Protein AF-A0A143PQD1-F1 (afdb_monomer_lite)

Radius of gyration: 30.01 Å; chains: 1; bounding box: 68×58×99 Å

Secondary structure (DSSP, 8-state):
----PPPP-------PPP-----------PPPTTS-HHHHHHHHHHHHHHHHTT---TTTHHHHHHHHHHHHHHHHHHHHHHHH----STHHHHHHHHHHHHHHHHHHHHHHTT-S--SS-----PPPPTTSSS---S---------PPPP-----------

Structure (mmCIF, N/CA/C/O backbone):
data_AF-A0A143PQD1-F1
#
_entry.id   AF-A0A143PQD1-F1
#
loop_
_atom_site.group_PDB
_atom_site.id
_atom_site.type_symbol
_atom_site.label_atom_id
_atom_site.label_alt_id
_atom_site.label_comp_id
_atom_site.label_asym_id
_atom_site.label_entity_id
_atom_site.label_seq_id
_atom_site.pdbx_PDB_ins_code
_atom_site.Cartn_x
_atom_site.Cartn_y
_atom_site.Cartn_z
_atom_site.occupancy
_atom_site.B_iso_or_equiv
_atom_site.auth_seq_id
_atom_site.auth_comp_id
_atom_site.auth_asym_id
_atom_site.auth_atom_id
_atom_site.pdbx_PDB_model_num
ATOM 1 N N . MET A 1 1 ? 17.161 -0.952 78.122 1.00 43.41 1 MET A N 1
ATOM 2 C CA . MET A 1 1 ? 15.745 -1.168 77.754 1.00 43.41 1 MET A CA 1
ATOM 3 C C . MET A 1 1 ? 15.492 -0.518 76.391 1.00 43.41 1 MET A C 1
ATOM 5 O O . MET A 1 1 ? 15.187 0.668 76.368 1.00 43.41 1 MET A O 1
ATOM 9 N N . PRO A 1 2 ? 15.722 -1.206 75.256 1.00 51.22 2 PRO A N 1
ATOM 10 C CA . PRO A 1 2 ? 15.466 -0.626 73.937 1.00 51.22 2 PRO A CA 1
ATOM 11 C C . PRO A 1 2 ? 13.965 -0.664 73.606 1.00 51.22 2 PRO A C 1
ATOM 13 O O . PRO A 1 2 ? 13.308 -1.692 73.763 1.00 51.22 2 PRO A O 1
ATOM 16 N N . GLN A 1 3 ? 13.432 0.483 73.183 1.00 56.94 3 GLN A N 1
ATOM 17 C CA . GLN A 1 3 ? 12.033 0.676 72.808 1.00 56.94 3 GLN A CA 1
ATOM 18 C C . GLN A 1 3 ? 11.753 0.068 71.428 1.00 56.94 3 GLN A C 1
ATOM 20 O O . GLN A 1 3 ? 12.402 0.399 70.438 1.00 56.94 3 GLN A O 1
ATOM 25 N N . ASN A 1 4 ? 10.773 -0.830 71.381 1.00 59.22 4 ASN A N 1
ATOM 26 C CA . ASN A 1 4 ? 10.348 -1.554 70.190 1.00 59.22 4 ASN A CA 1
ATOM 27 C C . ASN A 1 4 ? 9.235 -0.745 69.499 1.00 59.22 4 ASN A C 1
ATOM 29 O O . ASN A 1 4 ? 8.105 -0.711 69.984 1.00 59.22 4 ASN A O 1
ATOM 33 N N . SER A 1 5 ? 9.557 -0.039 68.413 1.00 62.38 5 SER A N 1
ATOM 34 C CA . SER A 1 5 ? 8.558 0.713 67.637 1.00 62.38 5 SER A CA 1
ATOM 35 C C . SER A 1 5 ? 7.803 -0.218 66.675 1.00 62.38 5 SER A C 1
ATOM 37 O O . SER A 1 5 ? 8.445 -0.993 65.960 1.00 62.38 5 SER A O 1
ATOM 39 N N . PRO A 1 6 ? 6.459 -0.164 66.613 1.00 64.31 6 PRO A N 1
ATOM 40 C CA . PRO A 1 6 ? 5.675 -1.024 65.734 1.00 64.31 6 PRO A CA 1
ATOM 41 C C . PRO A 1 6 ? 5.813 -0.605 64.262 1.00 64.31 6 PRO A C 1
ATOM 43 O O . PRO A 1 6 ? 5.695 0.569 63.914 1.00 64.31 6 PRO A O 1
ATOM 46 N N . ARG A 1 7 ? 6.051 -1.588 63.382 1.00 58.53 7 ARG A N 1
ATOM 47 C CA . ARG A 1 7 ? 6.101 -1.393 61.924 1.00 58.53 7 ARG A CA 1
ATOM 48 C C . ARG A 1 7 ? 4.729 -0.964 61.377 1.00 58.53 7 ARG A C 1
ATOM 50 O O . ARG A 1 7 ? 3.725 -1.578 61.745 1.00 58.53 7 ARG A O 1
ATOM 57 N N . PRO A 1 8 ? 4.673 -0.001 60.438 1.00 57.88 8 PRO A N 1
ATOM 58 C CA . PRO A 1 8 ? 3.433 0.391 59.784 1.00 57.88 8 PRO A CA 1
ATOM 59 C C . PRO A 1 8 ? 2.898 -0.748 58.907 1.00 57.88 8 PRO A C 1
ATOM 61 O O . PRO A 1 8 ? 3.593 -1.299 58.051 1.00 57.88 8 PRO A O 1
ATOM 64 N N . THR A 1 9 ? 1.643 -1.113 59.150 1.00 56.84 9 THR A N 1
ATOM 65 C CA . THR A 1 9 ? 0.894 -2.131 58.414 1.00 56.84 9 THR A CA 1
ATOM 66 C C . THR A 1 9 ? 0.675 -1.656 56.978 1.00 56.84 9 THR A C 1
ATOM 68 O O . THR A 1 9 ? 0.008 -0.651 56.740 1.00 56.84 9 THR A O 1
ATOM 71 N N . GLY A 1 10 ? 1.258 -2.373 56.015 1.00 50.81 10 GLY A N 1
ATOM 72 C CA . GLY A 1 10 ? 1.145 -2.076 54.590 1.00 50.81 10 GLY A CA 1
ATOM 73 C C . GLY A 1 10 ? -0.313 -1.984 54.138 1.00 50.81 10 GLY A C 1
ATOM 74 O O . GLY A 1 10 ? -1.058 -2.964 54.179 1.00 50.81 10 GLY A O 1
ATOM 75 N N . GLY A 1 11 ? -0.705 -0.788 53.695 1.00 55.06 11 GLY A N 1
ATOM 76 C CA . GLY A 1 11 ? -2.014 -0.502 53.126 1.00 55.06 11 GLY A CA 1
ATOM 77 C C . GLY A 1 11 ? -2.293 -1.396 51.921 1.00 55.06 11 GLY A C 1
ATOM 78 O O . GLY A 1 11 ? -1.620 -1.331 50.892 1.00 55.06 11 GLY A O 1
ATOM 79 N N . ARG A 1 12 ? -3.313 -2.241 52.061 1.00 56.31 12 ARG A N 1
ATOM 80 C CA . ARG A 1 12 ? -3.834 -3.151 51.040 1.00 56.31 12 ARG A CA 1
ATOM 81 C C . ARG A 1 12 ? -4.422 -2.319 49.894 1.00 56.31 12 ARG A C 1
ATOM 83 O O . ARG A 1 12 ? -5.603 -1.980 49.910 1.00 56.31 12 ARG A O 1
ATOM 90 N N . ARG A 1 13 ? -3.590 -1.942 48.916 1.00 64.38 13 ARG A N 1
ATOM 91 C CA . ARG A 1 13 ? -4.033 -1.229 47.709 1.00 64.38 13 ARG A CA 1
ATOM 92 C C . ARG A 1 13 ? -5.098 -2.077 47.016 1.00 64.38 13 ARG A C 1
ATOM 94 O O . ARG A 1 13 ? -4.832 -3.204 46.593 1.00 64.38 13 ARG A O 1
ATOM 101 N N . LYS A 1 14 ? -6.322 -1.545 46.962 1.00 60.34 14 LYS A N 1
ATOM 102 C CA . LYS A 1 14 ? -7.447 -2.124 46.226 1.00 60.34 14 LYS A CA 1
ATOM 103 C C . LYS A 1 14 ? -6.983 -2.312 44.781 1.00 60.34 14 LYS A C 1
ATOM 105 O O . LYS A 1 14 ? -6.750 -1.331 44.083 1.00 60.34 14 LYS A O 1
ATOM 110 N N . ARG A 1 15 ? -6.789 -3.564 44.355 1.00 57.91 15 ARG A N 1
ATOM 111 C CA . 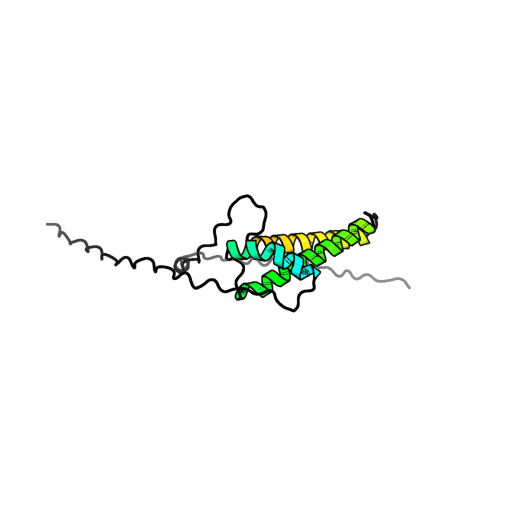ARG A 1 15 ? -6.563 -3.894 42.945 1.00 57.91 15 ARG A CA 1
ATOM 112 C C . ARG A 1 15 ? -7.823 -3.472 42.197 1.00 57.91 15 ARG A C 1
ATOM 114 O O . ARG A 1 15 ? -8.847 -4.143 42.307 1.00 57.91 15 ARG A O 1
ATOM 121 N N . LEU A 1 16 ? -7.758 -2.335 41.510 1.00 59.62 16 LEU A N 1
ATOM 122 C CA . LEU A 1 16 ? -8.753 -1.967 40.513 1.00 59.62 16 LEU A CA 1
ATOM 123 C C . LEU A 1 16 ? -8.792 -3.122 39.509 1.00 59.62 16 LEU A C 1
ATOM 125 O O . LEU A 1 16 ? -7.750 -3.538 38.995 1.00 59.62 16 LEU A O 1
ATOM 129 N N . ARG A 1 17 ? -9.973 -3.728 39.353 1.00 57.09 17 ARG A N 1
ATOM 130 C CA . ARG A 1 17 ? -10.169 -4.819 38.398 1.00 57.09 17 ARG A CA 1
ATOM 131 C C . ARG A 1 17 ? -9.819 -4.287 37.004 1.00 57.09 17 ARG A C 1
ATOM 133 O O . ARG A 1 17 ? -10.154 -3.135 36.732 1.00 57.09 17 ARG A O 1
ATOM 140 N N . PRO A 1 18 ? -9.145 -5.079 36.153 1.00 57.16 18 PRO A N 1
ATOM 141 C CA . PRO A 1 18 ? -8.954 -4.724 34.755 1.00 57.16 18 PRO A CA 1
ATOM 142 C C . PRO A 1 18 ? -10.317 -4.388 34.160 1.00 57.16 18 PRO A C 1
ATOM 144 O O . PRO A 1 18 ? -11.215 -5.228 34.196 1.00 57.16 18 PRO A O 1
ATOM 147 N N . THR A 1 19 ? -10.486 -3.147 33.715 1.00 56.59 19 THR A N 1
ATOM 148 C CA . THR A 1 19 ? -11.680 -2.712 33.003 1.00 56.59 19 THR A CA 1
ATOM 149 C C . THR A 1 19 ? -11.824 -3.619 31.792 1.00 56.59 19 THR A C 1
ATOM 151 O O . THR A 1 19 ? -10.928 -3.689 30.950 1.00 56.59 19 THR A O 1
ATOM 154 N N . GLU A 1 20 ? -12.908 -4.382 31.787 1.00 51.47 20 GLU A N 1
ATOM 155 C CA . GLU A 1 20 ? -13.370 -5.185 30.668 1.00 51.47 20 GLU A CA 1
ATOM 156 C C . GLU A 1 20 ? -13.482 -4.236 29.474 1.00 51.47 20 GLU A C 1
ATOM 158 O O . GLU A 1 20 ? -14.227 -3.258 29.514 1.00 51.47 20 GLU A O 1
ATOM 163 N N . ILE A 1 21 ? -12.600 -4.420 28.491 1.00 60.06 21 ILE A N 1
ATOM 164 C CA . ILE A 1 21 ? -12.579 -3.602 27.284 1.00 60.06 21 ILE A CA 1
ATOM 165 C C . ILE A 1 21 ? -13.824 -4.012 26.514 1.00 60.06 21 ILE A C 1
ATOM 167 O O . ILE A 1 21 ? -13.847 -5.088 25.916 1.00 60.06 21 ILE A O 1
ATOM 171 N N . ASP A 1 22 ? -14.853 -3.174 26.596 1.00 51.28 22 ASP A N 1
ATOM 172 C CA . ASP A 1 22 ? -16.054 -3.288 25.784 1.00 51.28 22 ASP A CA 1
ATOM 173 C C . ASP A 1 22 ? -15.603 -3.311 24.319 1.00 51.28 22 ASP A C 1
ATOM 175 O O . ASP A 1 22 ? -15.000 -2.362 23.806 1.00 51.28 22 ASP A O 1
ATOM 179 N N . LEU A 1 23 ? -15.773 -4.466 23.677 1.00 55.72 23 LEU A N 1
ATOM 180 C CA . LEU A 1 23 ? -15.486 -4.663 22.263 1.00 55.72 23 LEU A CA 1
ATOM 181 C C . LEU A 1 23 ? -16.579 -3.925 21.491 1.00 55.72 23 LEU A C 1
ATOM 183 O O . LEU A 1 23 ? -17.590 -4.514 21.117 1.00 55.72 23 LEU A O 1
ATOM 187 N N . GLU A 1 24 ? -16.373 -2.618 21.314 1.00 56.88 24 GLU A N 1
ATOM 188 C CA . GLU A 1 24 ? -17.219 -1.743 20.504 1.00 56.88 24 GLU A CA 1
ATOM 189 C C . GLU A 1 24 ? -17.571 -2.418 19.164 1.00 56.88 24 GLU A C 1
ATOM 191 O O . GLU A 1 24 ? -16.719 -3.085 18.554 1.00 56.88 24 GLU A O 1
ATOM 196 N N . PRO A 1 25 ? -18.827 -2.270 18.704 1.00 55.19 25 PRO A N 1
ATOM 197 C CA . PRO A 1 25 ? -19.342 -2.961 17.535 1.00 55.19 25 PRO A CA 1
ATOM 198 C C . PRO A 1 25 ? -18.451 -2.685 16.330 1.00 55.19 25 PRO A C 1
ATOM 200 O O . PRO A 1 25 ? -18.077 -1.548 16.054 1.00 55.19 25 PRO A O 1
ATOM 203 N N . SER A 1 26 ? -18.121 -3.752 15.607 1.00 58.56 26 SER A N 1
ATOM 204 C CA . SER A 1 26 ? -17.316 -3.756 14.389 1.00 58.56 26 SER A CA 1
ATOM 205 C C . SER A 1 26 ? -17.763 -2.660 13.415 1.00 58.56 26 SER A C 1
ATOM 207 O O . SER A 1 26 ? -18.694 -2.860 12.630 1.00 58.56 26 SER A O 1
ATOM 209 N N . VAL A 1 27 ? -17.112 -1.496 13.476 1.00 66.88 27 VAL A N 1
ATOM 210 C CA . VAL A 1 27 ? -17.411 -0.370 12.594 1.00 66.88 27 VAL A CA 1
ATOM 211 C C . VAL A 1 27 ? -17.066 -0.793 11.173 1.00 66.88 27 VAL A C 1
ATOM 213 O O . VAL A 1 27 ? -15.910 -1.082 10.859 1.00 66.88 27 VAL A O 1
ATOM 216 N N . GLN A 1 28 ? -18.082 -0.865 10.313 1.00 75.19 28 GLN A N 1
ATOM 217 C CA . GLN A 1 28 ? -17.902 -1.205 8.908 1.00 75.19 28 GLN A CA 1
ATOM 218 C C . GLN A 1 28 ? -17.153 -0.066 8.212 1.00 75.19 28 GLN A C 1
ATOM 220 O O . GLN A 1 28 ? -17.691 1.018 7.992 1.00 75.19 28 GLN A O 1
ATOM 225 N N . VAL A 1 29 ? -15.889 -0.307 7.870 1.00 85.50 29 VAL A N 1
ATOM 226 C CA . VAL A 1 29 ? -15.090 0.623 7.071 1.00 85.50 29 VAL A CA 1
ATOM 227 C C . VAL A 1 29 ? -15.438 0.414 5.599 1.00 85.50 29 VAL A C 1
ATOM 229 O O . VAL A 1 29 ? -15.162 -0.643 5.036 1.00 85.50 29 VAL A O 1
ATOM 232 N N . THR A 1 30 ? -16.049 1.423 4.979 1.00 89.12 30 THR A N 1
ATOM 233 C CA . THR A 1 30 ? -16.404 1.401 3.550 1.00 89.12 30 THR A CA 1
ATOM 234 C C . THR A 1 30 ? -15.262 1.968 2.706 1.00 89.12 30 THR A C 1
ATOM 236 O O . THR A 1 30 ? -14.549 2.870 3.150 1.00 89.12 30 THR A O 1
ATOM 239 N N . ALA A 1 31 ? -15.080 1.441 1.492 1.00 86.19 31 ALA A N 1
ATOM 240 C CA . ALA A 1 31 ? -14.084 1.951 0.557 1.00 86.19 31 ALA A CA 1
ATOM 241 C C . ALA A 1 31 ? -14.395 3.412 0.154 1.00 86.19 31 ALA A C 1
ATOM 243 O O . ALA A 1 31 ? -15.555 3.752 -0.096 1.00 86.19 31 ALA A O 1
ATOM 244 N N . PRO A 1 32 ? -13.381 4.286 0.078 1.00 90.75 32 PRO A N 1
ATOM 245 C CA . PRO A 1 32 ? -13.559 5.671 -0.335 1.00 90.75 32 PRO A CA 1
ATOM 246 C C . PRO A 1 32 ? -13.821 5.774 -1.843 1.00 90.75 32 PRO A C 1
ATOM 248 O O . PRO A 1 32 ? -13.205 5.081 -2.650 1.00 90.75 32 PRO A O 1
ATOM 251 N N . THR A 1 33 ? -14.704 6.695 -2.232 1.00 91.75 33 THR A N 1
ATOM 252 C CA . THR A 1 33 ? -15.120 6.919 -3.631 1.00 91.75 33 THR A CA 1
ATOM 253 C C . THR A 1 33 ? -14.054 7.580 -4.504 1.00 91.75 33 THR A C 1
ATOM 255 O O . THR A 1 33 ? -14.211 7.642 -5.719 1.00 91.75 33 THR A O 1
ATOM 258 N N . SER A 1 34 ? -12.976 8.087 -3.905 1.00 90.94 34 SER A N 1
ATOM 259 C CA . SER A 1 34 ? -11.885 8.771 -4.604 1.00 90.94 34 SER A CA 1
ATOM 260 C C . SER A 1 34 ? -10.872 7.830 -5.261 1.00 90.94 34 SER A C 1
ATOM 262 O O . SER A 1 34 ? -9.972 8.311 -5.946 1.00 90.94 34 SER A O 1
ATOM 264 N N . LEU A 1 35 ? -10.980 6.518 -5.036 1.00 93.38 35 LEU A N 1
ATOM 265 C CA . LEU A 1 35 ? -10.084 5.529 -5.628 1.00 93.38 35 LEU A CA 1
ATOM 266 C C . LEU A 1 35 ? -10.505 5.195 -7.060 1.00 93.38 35 LEU A C 1
ATOM 268 O O . LEU A 1 35 ? -11.684 5.004 -7.361 1.00 93.38 35 LEU A O 1
ATOM 272 N N . SER A 1 36 ? -9.517 5.074 -7.940 1.00 96.00 36 SER A N 1
ATOM 273 C CA . SER A 1 36 ? -9.700 4.501 -9.272 1.00 96.00 36 SER A CA 1
ATOM 274 C C . SER A 1 36 ? -10.106 3.025 -9.190 1.00 96.00 36 SER A C 1
ATOM 276 O O . SER A 1 36 ? -9.915 2.357 -8.173 1.00 96.00 36 SER A O 1
ATOM 278 N N . SER A 1 37 ? -10.628 2.469 -10.286 1.00 95.88 37 SER A N 1
ATOM 279 C CA . SER A 1 37 ? -11.030 1.056 -10.344 1.00 95.88 37 SER A CA 1
ATOM 280 C C . SER A 1 37 ? -9.883 0.085 -10.031 1.00 95.88 37 SER A C 1
ATOM 282 O O . SER A 1 37 ? -10.093 -0.921 -9.356 1.00 95.88 37 SER A O 1
ATOM 284 N N . ALA A 1 38 ? -8.662 0.394 -10.479 1.00 94.50 38 ALA A N 1
ATOM 285 C CA . ALA A 1 38 ? -7.477 -0.410 -10.190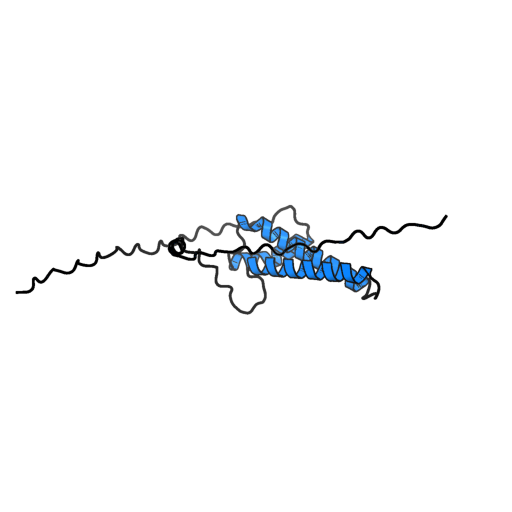 1.00 94.50 38 ALA A CA 1
ATOM 286 C C . ALA A 1 38 ? -7.097 -0.356 -8.701 1.00 94.50 38 ALA A C 1
ATOM 288 O O . ALA A 1 38 ? -6.790 -1.382 -8.094 1.00 94.50 38 ALA A O 1
ATOM 289 N N . GLU A 1 39 ? -7.171 0.827 -8.091 1.00 96.19 39 GLU A N 1
ATOM 290 C CA . GLU A 1 39 ? -6.909 1.002 -6.663 1.00 96.19 39 GLU A CA 1
ATOM 291 C C . GLU A 1 39 ? -7.980 0.328 -5.800 1.00 96.19 39 GLU A C 1
ATOM 293 O O . GLU A 1 39 ? -7.641 -0.299 -4.799 1.00 96.19 39 GLU A O 1
ATOM 298 N N . LEU A 1 40 ? -9.251 0.384 -6.208 1.00 96.62 40 LEU A N 1
ATOM 299 C CA . LEU A 1 40 ? -10.341 -0.336 -5.546 1.00 96.62 40 LEU A CA 1
ATOM 300 C C . LEU A 1 40 ? -10.099 -1.848 -5.547 1.00 96.62 40 LEU A C 1
ATOM 302 O O . LEU A 1 40 ? -10.261 -2.486 -4.514 1.00 96.62 40 LEU A O 1
ATOM 306 N N . ALA A 1 41 ? -9.599 -2.422 -6.644 1.00 95.94 41 ALA A N 1
ATOM 307 C CA . ALA A 1 41 ? -9.257 -3.845 -6.673 1.00 95.94 41 ALA A CA 1
ATOM 308 C C . ALA A 1 41 ? -8.137 -4.205 -5.673 1.00 95.94 41 ALA A C 1
ATOM 310 O O . ALA A 1 41 ? -8.165 -5.265 -5.040 1.00 95.94 41 ALA A O 1
ATOM 311 N N . VAL A 1 42 ? -7.142 -3.325 -5.498 1.00 95.94 42 VAL A N 1
ATOM 312 C CA . VAL A 1 42 ? -6.092 -3.506 -4.480 1.00 95.94 42 VAL A CA 1
ATOM 313 C C . VAL A 1 42 ? -6.663 -3.341 -3.070 1.00 95.94 42 VAL A C 1
ATOM 315 O O . VAL A 1 42 ? -6.313 -4.126 -2.183 1.00 95.94 42 VAL A O 1
ATOM 318 N N . TRP A 1 43 ? -7.549 -2.364 -2.871 1.00 96.38 43 TRP A N 1
ATOM 319 C CA . TRP A 1 43 ? -8.271 -2.153 -1.620 1.00 96.38 43 TRP A CA 1
ATOM 320 C C . TRP A 1 43 ? -9.063 -3.401 -1.229 1.00 96.38 43 TRP A C 1
ATOM 322 O O . TRP A 1 43 ? -8.830 -3.943 -0.152 1.00 96.38 43 TRP A O 1
ATOM 332 N N . ASP A 1 44 ? -9.914 -3.918 -2.114 1.00 96.12 44 ASP A N 1
ATOM 333 C CA . ASP A 1 44 ? -10.765 -5.090 -1.871 1.00 96.12 44 ASP A CA 1
ATOM 334 C C . ASP A 1 44 ? -9.951 -6.341 -1.533 1.00 96.12 44 ASP A C 1
ATOM 336 O O . ASP A 1 44 ? -10.359 -7.173 -0.720 1.00 96.12 44 ASP A O 1
ATOM 340 N N . ARG A 1 45 ? -8.748 -6.456 -2.103 1.00 95.81 45 ARG A N 1
ATOM 341 C CA . ARG A 1 45 ? -7.821 -7.546 -1.799 1.00 95.81 45 ARG A CA 1
ATOM 342 C C . ARG A 1 45 ? -7.197 -7.431 -0.403 1.00 95.81 45 ARG A C 1
ATOM 344 O O . ARG A 1 45 ? -7.007 -8.449 0.259 1.00 95.81 45 ARG A O 1
ATOM 351 N N . LEU A 1 46 ? -6.812 -6.228 0.032 1.00 95.25 46 LEU A N 1
ATOM 352 C CA . LEU A 1 46 ? -6.025 -6.027 1.261 1.00 95.25 46 LEU A CA 1
ATOM 353 C C . LEU A 1 46 ? -6.877 -5.680 2.488 1.00 95.25 46 LEU A C 1
ATOM 355 O O . LEU A 1 46 ? -6.538 -6.085 3.605 1.00 95.25 46 LEU A O 1
ATOM 359 N N . ALA A 1 47 ? -7.977 -4.952 2.295 1.00 95.19 47 ALA A N 1
ATOM 360 C CA . ALA A 1 47 ? -8.840 -4.461 3.362 1.00 95.19 47 ALA A CA 1
ATOM 361 C C . ALA A 1 47 ? -9.365 -5.581 4.279 1.00 95.19 47 ALA A C 1
ATOM 363 O O . ALA A 1 47 ? -9.281 -5.406 5.495 1.00 95.19 47 ALA A O 1
ATOM 364 N N . PRO A 1 48 ? -9.796 -6.764 3.784 1.00 94.12 48 PRO A N 1
ATOM 365 C CA . PRO A 1 48 ? -10.262 -7.842 4.658 1.00 94.12 48 PRO A CA 1
ATOM 366 C C . PRO A 1 48 ? -9.198 -8.317 5.654 1.00 94.12 48 PRO A C 1
ATOM 368 O O . PRO A 1 48 ? -9.502 -8.605 6.811 1.00 94.12 48 PRO A O 1
ATOM 371 N N . SER A 1 49 ? -7.931 -8.378 5.239 1.00 92.06 49 SER A N 1
ATOM 372 C CA . SER A 1 49 ? -6.833 -8.755 6.133 1.00 92.06 49 SER A CA 1
ATOM 373 C C . SER A 1 49 ? -6.544 -7.663 7.160 1.00 92.06 49 SER A C 1
ATOM 375 O O . SER A 1 49 ? -6.428 -7.970 8.344 1.00 92.06 49 SER A O 1
ATOM 377 N N . ALA A 1 50 ? -6.517 -6.395 6.746 1.00 92.75 50 ALA A N 1
ATOM 378 C CA . ALA A 1 50 ? -6.303 -5.274 7.661 1.00 92.75 50 ALA A CA 1
ATOM 379 C C . ALA A 1 50 ? -7.461 -5.096 8.670 1.00 92.75 50 ALA A C 1
ATOM 381 O O . ALA A 1 50 ? -7.224 -4.694 9.812 1.00 92.75 50 ALA A O 1
ATOM 382 N N . LEU A 1 51 ? -8.696 -5.442 8.282 1.00 92.56 51 LEU A N 1
ATOM 383 C CA . LEU A 1 51 ? -9.862 -5.502 9.171 1.00 92.56 51 LEU A CA 1
ATOM 384 C C . LEU A 1 51 ? -9.758 -6.656 10.172 1.00 92.56 51 LEU A C 1
ATOM 386 O O . LEU A 1 51 ? -9.971 -6.438 11.360 1.00 92.56 51 LEU A O 1
ATOM 390 N N . ARG A 1 52 ? -9.360 -7.862 9.735 1.00 88.88 52 ARG A N 1
ATOM 391 C CA . ARG A 1 52 ? -9.134 -9.008 10.643 1.00 88.88 52 ARG A CA 1
ATOM 392 C C . ARG A 1 52 ? -8.056 -8.730 11.691 1.00 88.88 52 ARG A C 1
ATOM 394 O O . ARG A 1 52 ? -8.185 -9.174 12.825 1.00 88.88 52 ARG A O 1
ATOM 401 N N . MET A 1 53 ? -7.021 -7.973 11.329 1.00 88.50 53 MET A N 1
ATOM 402 C CA . MET A 1 53 ? -5.979 -7.517 12.262 1.00 88.50 53 MET A CA 1
ATOM 403 C C . MET A 1 53 ? -6.433 -6.323 13.128 1.00 88.50 53 MET A C 1
ATOM 405 O O . MET A 1 53 ? -5.751 -5.918 14.077 1.00 88.50 53 MET A O 1
ATOM 409 N N . GLY A 1 54 ? -7.586 -5.732 12.804 1.00 89.81 54 GLY A N 1
ATOM 410 C CA . GLY A 1 54 ? -8.139 -4.537 13.435 1.00 89.81 54 GLY A CA 1
ATOM 411 C C . GLY A 1 54 ? -7.237 -3.308 13.308 1.00 89.81 54 GLY A C 1
ATOM 412 O O . GLY A 1 54 ? -7.267 -2.441 14.175 1.00 89.81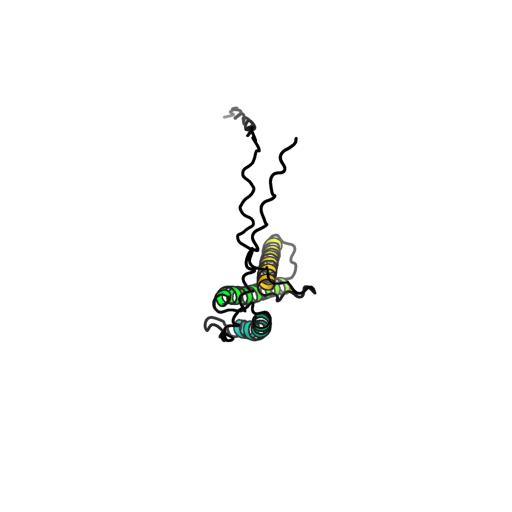 54 GLY A O 1
ATOM 413 N N . THR A 1 55 ? -6.390 -3.261 12.278 1.00 93.81 55 THR A N 1
ATOM 414 C CA . THR A 1 55 ? -5.541 -2.101 11.966 1.00 93.81 55 THR A CA 1
ATOM 415 C C . THR A 1 55 ? -6.237 -1.115 11.033 1.00 93.81 55 THR A C 1
ATOM 417 O O . THR A 1 55 ? -5.868 0.059 10.994 1.00 93.81 55 THR A O 1
ATOM 420 N N . LEU A 1 56 ? -7.228 -1.585 10.267 1.00 94.00 56 LEU A N 1
ATOM 421 C CA . LEU A 1 56 ? -8.081 -0.732 9.447 1.00 94.00 56 LEU A CA 1
ATOM 422 C C . LEU A 1 56 ? -9.294 -0.285 10.272 1.00 94.00 56 LEU A C 1
ATOM 424 O O . LEU A 1 56 ? -10.193 -1.073 10.545 1.00 94.00 56 LEU A O 1
ATOM 428 N N . THR A 1 57 ? -9.286 0.978 10.680 1.00 93.06 57 THR A N 1
ATOM 429 C CA . THR A 1 57 ? -10.351 1.670 11.414 1.00 93.06 57 THR A CA 1
ATOM 430 C C . THR A 1 57 ? -10.727 2.932 10.633 1.00 93.06 57 THR A C 1
ATOM 432 O O . THR A 1 57 ? -9.961 3.342 9.755 1.00 93.06 57 THR A O 1
ATOM 435 N N . PRO A 1 58 ? -11.861 3.595 10.927 1.00 93.19 58 PRO A N 1
ATOM 436 C CA . PRO A 1 58 ? -12.225 4.846 10.256 1.00 93.19 58 PRO A CA 1
ATOM 437 C C . PRO A 1 58 ? -11.113 5.906 10.309 1.00 93.19 58 PRO A C 1
ATOM 439 O O . PRO A 1 58 ? -10.871 6.606 9.330 1.00 93.19 58 PRO A O 1
ATOM 442 N N . GLU A 1 59 ? -10.378 5.965 11.420 1.00 92.69 59 GLU A N 1
ATOM 443 C CA . GLU A 1 59 ? -9.259 6.892 11.617 1.00 92.69 59 GLU A CA 1
ATOM 444 C C . GLU A 1 59 ? -8.040 6.558 10.745 1.00 92.69 59 GLU A C 1
ATOM 446 O O . GLU A 1 59 ? -7.284 7.450 10.356 1.00 92.69 59 GLU A O 1
ATOM 451 N N . THR A 1 60 ? -7.824 5.279 10.422 1.00 94.69 60 THR A N 1
ATOM 452 C CA . THR A 1 60 ? -6.668 4.837 9.629 1.00 94.69 60 THR A CA 1
ATOM 453 C C . THR A 1 60 ? -6.959 4.715 8.133 1.00 94.69 60 THR A C 1
ATOM 455 O O . THR A 1 60 ? -6.017 4.505 7.362 1.00 94.69 60 THR A O 1
ATOM 458 N N . VAL A 1 61 ? -8.208 4.941 7.695 1.00 95.50 61 VAL A N 1
ATOM 459 C CA . VAL A 1 61 ? -8.612 4.958 6.275 1.00 95.50 61 VAL A CA 1
ATOM 460 C C . VAL A 1 61 ? -7.694 5.826 5.407 1.00 95.50 61 VAL A C 1
ATOM 462 O O . VAL A 1 61 ? -7.195 5.303 4.410 1.00 95.50 61 VAL A O 1
ATOM 465 N N . PRO A 1 62 ? -7.367 7.089 5.758 1.00 95.88 62 PRO A N 1
ATOM 466 C CA . PRO A 1 62 ? -6.489 7.912 4.921 1.00 95.88 62 PRO A CA 1
ATOM 467 C C . PRO A 1 62 ? -5.086 7.313 4.751 1.00 95.88 62 PRO A C 1
ATOM 469 O O . PRO A 1 62 ? -4.489 7.388 3.678 1.00 95.88 62 PRO A O 1
ATOM 472 N N . GLY A 1 63 ? -4.566 6.665 5.798 1.00 95.50 63 GLY A N 1
ATOM 473 C CA . GLY A 1 63 ? -3.288 5.958 5.737 1.00 95.50 63 GLY A CA 1
ATOM 474 C C . GLY A 1 63 ? -3.340 4.727 4.831 1.00 95.50 63 GLY A C 1
ATOM 475 O O . GLY A 1 63 ? -2.359 4.422 4.154 1.00 95.50 63 GLY A O 1
ATOM 476 N N . PHE A 1 64 ? -4.483 4.041 4.787 1.00 96.69 64 PHE A N 1
ATOM 477 C CA . PHE A 1 64 ? -4.687 2.876 3.930 1.00 96.69 64 PHE A CA 1
ATOM 478 C C . PHE A 1 64 ? -4.883 3.270 2.459 1.00 96.69 64 PHE A C 1
ATOM 480 O O . PHE A 1 64 ? -4.337 2.617 1.575 1.00 96.69 64 PHE A O 1
ATOM 487 N N . ILE A 1 65 ? -5.559 4.394 2.189 1.00 96.62 65 ILE A N 1
ATOM 488 C CA . ILE A 1 65 ? -5.611 5.007 0.848 1.00 96.62 65 ILE A CA 1
ATOM 489 C C . ILE A 1 65 ? -4.192 5.271 0.341 1.00 96.62 65 ILE A C 1
ATOM 491 O O . ILE A 1 65 ? -3.833 4.851 -0.757 1.00 96.62 65 ILE A O 1
ATOM 495 N N . LEU A 1 66 ? -3.360 5.910 1.170 1.00 96.44 66 LEU A N 1
ATOM 496 C CA . LEU A 1 66 ? -1.974 6.204 0.817 1.00 96.44 66 LEU A CA 1
ATOM 497 C C . LEU A 1 66 ? -1.166 4.927 0.538 1.00 96.44 66 LEU A C 1
ATOM 499 O O . LEU A 1 66 ? -0.331 4.927 -0.367 1.00 96.44 66 LEU A O 1
ATOM 503 N N . LEU A 1 67 ? -1.400 3.846 1.290 1.00 96.25 67 LEU A N 1
ATOM 504 C CA . LEU A 1 67 ? -0.790 2.539 1.031 1.00 96.25 67 LEU A CA 1
ATOM 505 C C . LEU A 1 67 ? -1.147 2.035 -0.373 1.00 96.25 67 LEU A C 1
ATOM 507 O O . LEU A 1 67 ? -0.242 1.723 -1.146 1.00 96.25 67 LEU A O 1
ATOM 511 N N . VAL A 1 68 ? -2.439 2.000 -0.707 1.00 97.19 68 VAL A N 1
ATOM 512 C CA . VAL A 1 68 ? -2.935 1.532 -2.010 1.00 97.19 68 VAL A CA 1
ATOM 513 C C . VAL A 1 68 ? -2.343 2.357 -3.158 1.00 97.19 68 VAL A C 1
ATOM 515 O O . VAL A 1 68 ? -1.786 1.793 -4.100 1.00 97.19 68 VAL A O 1
ATOM 518 N N . GLN A 1 69 ? -2.372 3.685 -3.036 1.00 95.94 69 GLN A N 1
ATOM 519 C CA . GLN A 1 69 ? -1.801 4.607 -4.023 1.00 95.94 69 GLN A CA 1
ATOM 520 C C . GLN A 1 69 ? -0.289 4.407 -4.192 1.00 95.94 69 GLN A C 1
ATOM 522 O O . GLN A 1 69 ? 0.224 4.361 -5.310 1.00 95.94 69 GLN A O 1
ATOM 527 N N . THR A 1 70 ? 0.440 4.239 -3.083 1.00 95.88 70 THR A N 1
ATOM 528 C CA . THR A 1 70 ? 1.896 4.028 -3.111 1.00 95.88 70 THR A CA 1
ATOM 529 C C . THR A 1 70 ? 2.255 2.705 -3.787 1.00 95.88 70 THR A C 1
ATOM 531 O O . THR A 1 70 ? 3.229 2.663 -4.538 1.00 95.88 70 THR A O 1
ATOM 534 N N . MET A 1 71 ? 1.479 1.636 -3.560 1.00 95.69 71 MET A N 1
ATOM 535 C CA . MET A 1 71 ? 1.667 0.357 -4.258 1.00 95.69 71 MET A CA 1
ATOM 536 C C . MET A 1 71 ? 1.521 0.526 -5.766 1.00 95.69 71 MET A C 1
ATOM 538 O O . MET A 1 71 ? 2.399 0.102 -6.514 1.00 95.69 71 MET A O 1
ATOM 542 N N . MET A 1 72 ? 0.447 1.188 -6.201 1.00 95.94 72 MET A N 1
ATOM 543 C CA . MET A 1 72 ? 0.165 1.342 -7.625 1.00 95.94 72 MET A CA 1
ATOM 544 C C . MET A 1 72 ? 1.211 2.194 -8.335 1.00 95.94 72 MET A C 1
ATOM 546 O O . MET A 1 72 ? 1.746 1.777 -9.360 1.00 95.94 72 MET A O 1
ATOM 550 N N . ALA A 1 73 ? 1.586 3.326 -7.741 1.00 92.75 73 ALA A N 1
ATOM 551 C CA . ALA A 1 73 ? 2.611 4.196 -8.303 1.00 92.75 73 ALA A CA 1
ATOM 552 C C . ALA A 1 73 ? 3.999 3.519 -8.332 1.00 92.75 73 ALA A C 1
ATOM 554 O O . ALA A 1 73 ? 4.770 3.711 -9.272 1.00 92.75 73 ALA A O 1
ATOM 555 N N . ARG A 1 74 ? 4.320 2.673 -7.340 1.00 94.31 74 ARG A N 1
ATOM 556 C CA . ARG A 1 74 ? 5.557 1.875 -7.343 1.00 94.31 74 ARG A CA 1
ATOM 557 C C . ARG A 1 74 ? 5.560 0.852 -8.475 1.00 94.31 74 ARG A C 1
ATOM 559 O O . ARG A 1 74 ? 6.595 0.679 -9.117 1.00 94.31 74 ARG A O 1
ATOM 566 N N . ASP A 1 75 ? 4.448 0.155 -8.695 1.00 93.06 75 ASP A N 1
ATOM 567 C CA . ASP A 1 75 ? 4.342 -0.865 -9.742 1.00 93.06 75 ASP A CA 1
ATOM 568 C C . ASP A 1 75 ? 4.376 -0.243 -11.142 1.00 93.06 75 ASP A C 1
ATOM 570 O O . ASP A 1 75 ? 5.043 -0.776 -12.028 1.00 93.06 75 ASP A O 1
ATOM 574 N N . GLU A 1 76 ? 3.762 0.926 -11.324 1.00 91.12 76 GLU A N 1
ATOM 575 C CA . GLU A 1 76 ? 3.883 1.715 -12.551 1.00 91.12 76 GLU A CA 1
ATOM 576 C C . GLU A 1 76 ? 5.340 2.131 -12.811 1.00 91.12 76 GLU A C 1
ATOM 578 O O . GLU A 1 76 ? 5.879 1.863 -13.886 1.00 91.12 76 GLU A O 1
ATOM 583 N N . ALA A 1 77 ? 6.023 2.697 -11.809 1.00 88.06 77 ALA A N 1
ATOM 584 C CA . ALA A 1 77 ? 7.431 3.078 -11.927 1.00 88.06 77 ALA A CA 1
ATOM 585 C C . ALA A 1 77 ? 8.345 1.870 -12.218 1.00 88.06 77 ALA A C 1
ATOM 587 O O . ALA A 1 77 ? 9.289 1.968 -13.007 1.00 88.06 77 ALA A O 1
ATOM 588 N N . ALA A 1 78 ? 8.057 0.711 -11.619 1.00 88.25 78 ALA A N 1
ATOM 589 C CA . ALA A 1 78 ? 8.777 -0.529 -11.893 1.00 88.25 78 ALA A CA 1
ATOM 590 C C . ALA A 1 78 ? 8.510 -1.055 -13.314 1.00 88.25 78 ALA A C 1
ATOM 592 O O . ALA A 1 78 ? 9.432 -1.554 -13.960 1.00 88.25 78 ALA A O 1
ATOM 593 N N . ALA A 1 79 ? 7.283 -0.918 -13.825 1.00 88.75 79 ALA A N 1
ATOM 594 C CA . ALA A 1 79 ? 6.935 -1.302 -15.190 1.00 88.75 79 ALA A CA 1
ATOM 595 C C . ALA A 1 79 ? 7.646 -0.427 -16.234 1.00 88.75 79 ALA A C 1
ATOM 597 O O . ALA A 1 79 ? 8.113 -0.952 -17.245 1.00 88.75 79 ALA A O 1
ATOM 598 N N . VAL A 1 80 ? 7.783 0.879 -15.977 1.00 85.50 80 VAL A N 1
ATOM 599 C CA . VAL A 1 80 ? 8.592 1.786 -16.810 1.00 85.50 80 VAL A CA 1
ATOM 600 C C . VAL A 1 80 ? 10.048 1.320 -16.840 1.00 85.50 80 VAL A C 1
ATOM 602 O O . VAL A 1 80 ? 10.601 1.102 -17.915 1.00 85.50 80 VAL A O 1
ATOM 605 N N . LEU A 1 81 ? 10.636 1.046 -15.670 1.00 83.75 81 LEU A N 1
ATOM 606 C CA . LEU A 1 81 ? 12.014 0.554 -15.571 1.00 83.75 81 LEU A CA 1
ATOM 607 C C . LEU A 1 81 ? 12.224 -0.778 -16.318 1.00 83.75 81 LEU A C 1
ATOM 609 O O . LEU A 1 81 ? 13.276 -0.992 -16.916 1.00 83.75 81 LEU A O 1
ATOM 613 N N . ALA A 1 82 ? 11.232 -1.672 -16.292 1.00 83.19 82 ALA A N 1
ATOM 614 C CA . ALA A 1 82 ? 11.289 -2.950 -16.997 1.00 83.19 82 ALA A CA 1
ATOM 615 C C . ALA A 1 82 ? 11.200 -2.794 -18.526 1.00 83.19 82 ALA A C 1
ATOM 617 O O . ALA A 1 82 ? 11.872 -3.532 -19.245 1.00 83.19 82 ALA A O 1
ATOM 618 N N . ARG A 1 83 ? 10.388 -1.848 -19.024 1.00 81.75 83 ARG A N 1
ATOM 619 C CA . ARG A 1 83 ? 10.220 -1.576 -20.464 1.00 81.75 83 ARG A CA 1
ATOM 620 C C . ARG A 1 83 ? 11.435 -0.894 -21.076 1.00 81.75 83 ARG A C 1
ATOM 622 O O . ARG A 1 83 ? 11.866 -1.295 -22.152 1.00 81.75 83 ARG A O 1
ATOM 629 N N . ASP A 1 84 ? 11.986 0.099 -20.386 1.00 74.62 84 ASP A N 1
ATOM 630 C CA . ASP A 1 84 ? 13.108 0.889 -20.900 1.00 74.62 84 ASP A CA 1
ATOM 631 C C . ASP A 1 84 ? 14.437 0.116 -20.849 1.00 74.62 84 ASP A C 1
ATOM 633 O O . ASP A 1 84 ? 15.407 0.494 -21.504 1.00 74.62 84 ASP A O 1
ATOM 637 N N . GLY A 1 85 ? 14.482 -0.999 -20.111 1.00 62.84 85 GLY A N 1
ATOM 638 C CA . GLY A 1 85 ? 15.693 -1.772 -19.871 1.00 62.84 85 GLY A CA 1
ATOM 639 C C . GLY A 1 85 ? 16.667 -1.053 -18.932 1.00 62.84 85 GLY A C 1
ATOM 640 O O . GLY A 1 85 ? 16.548 0.134 -18.628 1.00 62.84 85 GLY A O 1
ATOM 641 N N . LEU A 1 86 ? 17.677 -1.781 -18.448 1.00 57.81 86 LEU A N 1
ATOM 642 C CA . LEU A 1 86 ? 18.720 -1.235 -17.572 1.00 57.81 86 LEU A CA 1
ATOM 643 C C . LEU A 1 86 ? 19.740 -0.421 -18.397 1.00 57.81 86 LEU A C 1
ATOM 645 O O . LEU A 1 86 ? 20.913 -0.774 -18.486 1.00 57.81 86 LEU A O 1
ATOM 649 N N . VAL A 1 87 ? 19.294 0.631 -19.087 1.00 52.72 87 VAL A N 1
ATOM 650 C CA . VAL A 1 87 ? 20.160 1.437 -19.959 1.00 52.72 87 VAL A CA 1
ATOM 651 C C . VAL A 1 87 ? 21.180 2.181 -19.096 1.00 52.72 87 VAL A C 1
ATOM 653 O O . VAL A 1 87 ? 20.833 3.037 -18.292 1.00 52.72 87 VAL A O 1
ATOM 656 N N . VAL A 1 88 ? 22.462 1.843 -19.249 1.00 49.28 88 VAL A N 1
ATOM 657 C CA . VAL A 1 88 ? 23.606 2.287 -18.425 1.00 49.28 88 VAL A CA 1
ATOM 658 C C . VAL A 1 88 ? 23.959 3.769 -18.662 1.00 49.28 88 VAL A C 1
ATOM 660 O O . VAL A 1 88 ? 25.076 4.117 -19.026 1.00 49.28 88 VAL A O 1
ATOM 663 N N . ASN A 1 89 ? 23.003 4.677 -18.480 1.00 51.22 89 ASN A N 1
ATOM 664 C CA . ASN A 1 89 ? 23.211 6.121 -18.531 1.00 51.22 89 ASN A CA 1
ATOM 665 C C . ASN A 1 89 ? 22.564 6.799 -17.316 1.00 51.22 89 ASN A C 1
ATOM 667 O O . ASN A 1 89 ? 21.580 6.311 -16.764 1.00 51.22 89 ASN A O 1
ATOM 671 N N . ARG A 1 90 ? 23.157 7.920 -16.877 1.00 56.28 90 ARG A N 1
ATOM 672 C CA . ARG A 1 90 ? 22.914 8.628 -15.594 1.00 56.28 90 ARG A CA 1
ATOM 673 C C . ARG A 1 90 ? 21.444 8.761 -15.146 1.00 56.28 90 ARG A C 1
ATOM 675 O O . ARG A 1 90 ? 21.201 8.830 -13.944 1.00 56.28 90 ARG A O 1
ATOM 682 N N . THR A 1 91 ? 20.480 8.776 -16.063 1.00 57.06 91 THR A N 1
ATOM 683 C CA . THR A 1 91 ? 19.030 8.826 -15.802 1.00 57.06 91 THR A CA 1
ATOM 684 C C . THR A 1 91 ? 18.492 7.599 -15.049 1.00 57.06 91 THR A C 1
ATOM 686 O O . THR A 1 91 ? 17.597 7.733 -14.216 1.00 57.06 91 THR A O 1
ATOM 689 N N . VAL A 1 92 ? 19.076 6.412 -15.243 1.00 60.75 92 VAL A N 1
ATOM 690 C CA . VAL A 1 92 ? 18.623 5.169 -14.584 1.00 60.75 92 VAL A CA 1
ATOM 691 C C . VAL A 1 92 ? 18.872 5.169 -13.077 1.00 60.75 92 VAL A C 1
ATOM 693 O O . VAL A 1 92 ? 18.093 4.581 -12.318 1.00 60.75 92 VAL A O 1
ATOM 696 N N . HIS A 1 93 ? 19.899 5.878 -12.597 1.00 61.91 93 HIS A N 1
ATOM 697 C CA . HIS A 1 93 ? 20.133 5.981 -11.158 1.00 61.91 93 HIS A CA 1
ATOM 698 C C . HIS A 1 93 ? 18.983 6.700 -10.435 1.00 61.91 93 HIS A C 1
ATOM 700 O O . HIS A 1 93 ? 18.658 6.346 -9.304 1.00 61.91 93 HIS A O 1
ATOM 706 N N . GLN A 1 94 ? 18.320 7.660 -11.086 1.00 73.50 94 GLN A N 1
ATOM 707 C CA . GLN A 1 94 ? 17.232 8.418 -10.466 1.00 73.50 94 GLN A CA 1
ATOM 708 C C . GLN A 1 94 ? 15.946 7.592 -10.356 1.00 73.50 94 GLN A C 1
ATOM 710 O O . GLN A 1 94 ? 15.366 7.535 -9.275 1.00 73.50 94 GLN A O 1
ATOM 715 N N . VAL A 1 95 ? 15.544 6.884 -11.420 1.00 74.00 95 VAL A N 1
ATOM 716 C CA . VAL A 1 95 ? 14.324 6.051 -11.410 1.00 74.00 95 VAL A CA 1
ATOM 717 C C . VAL A 1 95 ? 14.477 4.859 -10.463 1.00 74.00 95 VAL A C 1
ATOM 719 O O . VAL A 1 95 ? 13.605 4.611 -9.635 1.00 74.00 95 VAL A O 1
ATOM 722 N N . SER A 1 96 ? 15.615 4.160 -10.504 1.00 80.25 96 SER A N 1
ATOM 723 C CA . SER A 1 96 ? 15.901 3.064 -9.561 1.00 80.25 96 SER A CA 1
ATOM 724 C C . SER A 1 96 ? 15.926 3.534 -8.101 1.00 80.25 96 SER A C 1
ATOM 726 O O . SER A 1 96 ? 15.364 2.871 -7.227 1.00 80.25 96 SER A O 1
ATOM 728 N N . THR A 1 97 ? 16.519 4.701 -7.826 1.00 85.00 97 THR A N 1
ATOM 729 C CA . THR A 1 97 ? 16.503 5.302 -6.483 1.00 85.00 97 THR A CA 1
ATOM 730 C C . THR A 1 97 ? 15.084 5.667 -6.059 1.00 85.00 97 THR A C 1
ATOM 732 O O . THR A 1 97 ? 14.709 5.406 -4.917 1.00 85.00 97 THR A O 1
ATOM 735 N N . HIS A 1 98 ? 14.273 6.200 -6.974 1.00 85.31 98 HIS A N 1
ATOM 736 C CA . HIS A 1 98 ? 12.877 6.527 -6.713 1.00 85.31 98 HIS A CA 1
ATOM 737 C C . HIS A 1 98 ? 12.054 5.278 -6.363 1.00 85.31 98 HIS A C 1
ATOM 739 O O . HIS A 1 98 ? 11.424 5.237 -5.307 1.00 85.31 98 HIS A O 1
ATOM 745 N N . VAL A 1 99 ? 12.148 4.207 -7.162 1.00 89.25 99 VAL A N 1
ATOM 746 C CA . VAL A 1 99 ? 11.481 2.921 -6.880 1.00 89.25 99 VAL A CA 1
ATOM 747 C C . VAL A 1 99 ? 11.921 2.353 -5.527 1.00 89.25 99 VAL A C 1
ATOM 749 O O . VAL A 1 99 ? 11.091 1.850 -4.765 1.00 89.25 99 VAL A O 1
ATOM 752 N N . ARG A 1 100 ? 13.210 2.465 -5.177 1.00 90.31 100 ARG A N 1
ATOM 753 C CA . ARG A 1 100 ? 13.722 2.038 -3.866 1.00 90.31 100 ARG A CA 1
ATOM 754 C C . ARG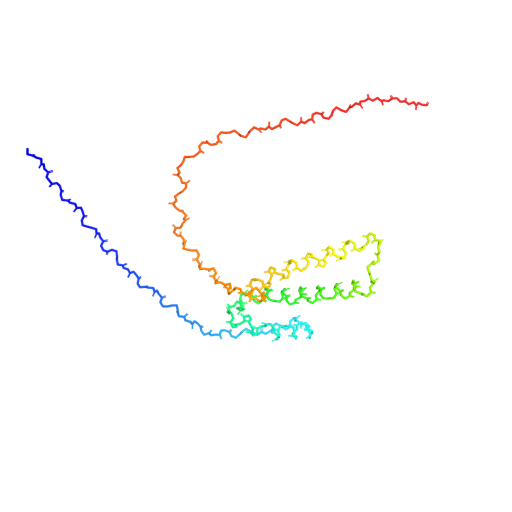 A 1 100 ? 13.104 2.843 -2.720 1.00 90.31 100 ARG A C 1
ATOM 756 O O . ARG A 1 100 ? 12.666 2.244 -1.741 1.00 90.31 100 ARG A O 1
ATOM 763 N N . GLN A 1 101 ? 13.038 4.169 -2.837 1.00 91.69 101 GLN A N 1
ATOM 764 C CA . GLN A 1 101 ? 12.412 5.034 -1.829 1.00 91.69 101 GLN A CA 1
ATOM 765 C C . GLN A 1 101 ? 10.922 4.713 -1.655 1.00 91.69 101 GLN A C 1
ATOM 767 O O . GLN A 1 101 ? 10.438 4.610 -0.527 1.00 91.69 101 GLN A O 1
ATOM 772 N N . MET A 1 102 ? 10.202 4.487 -2.758 1.00 92.44 102 MET A N 1
ATOM 773 C CA . MET A 1 102 ? 8.798 4.070 -2.710 1.00 92.44 102 MET A CA 1
ATOM 774 C C . MET A 1 102 ? 8.635 2.701 -2.057 1.00 92.44 102 MET A C 1
ATOM 776 O O . MET A 1 102 ? 7.717 2.519 -1.267 1.00 92.44 102 MET A O 1
ATOM 780 N N . THR A 1 103 ? 9.547 1.764 -2.322 1.00 93.38 103 THR A N 1
ATOM 781 C CA . THR A 1 103 ? 9.540 0.433 -1.696 1.00 93.38 103 THR A CA 1
ATOM 782 C C . THR A 1 103 ? 9.724 0.532 -0.179 1.00 93.38 103 THR A C 1
ATOM 784 O O . THR A 1 103 ? 8.945 -0.051 0.563 1.00 93.38 103 THR A O 1
ATOM 787 N N . GLN A 1 104 ? 10.667 1.346 0.305 1.00 94.12 104 GLN A N 1
ATOM 788 C CA . GLN A 1 104 ? 10.862 1.562 1.748 1.00 94.12 104 GLN A CA 1
ATOM 789 C C . GLN A 1 104 ? 9.639 2.211 2.413 1.00 94.12 104 GLN A C 1
ATOM 791 O O . GLN A 1 104 ? 9.217 1.812 3.500 1.00 94.12 104 GLN A O 1
ATOM 796 N N . ARG A 1 105 ? 9.034 3.205 1.748 1.00 93.88 105 ARG A N 1
ATOM 797 C CA . ARG A 1 105 ? 7.787 3.823 2.218 1.00 93.88 105 ARG A CA 1
ATOM 798 C C . ARG A 1 105 ? 6.650 2.804 2.256 1.00 93.88 105 ARG A C 1
ATOM 800 O O . ARG A 1 105 ? 5.886 2.781 3.218 1.00 93.88 105 ARG A O 1
ATOM 807 N N . LEU A 1 106 ? 6.557 1.959 1.234 1.00 94.88 106 LEU A N 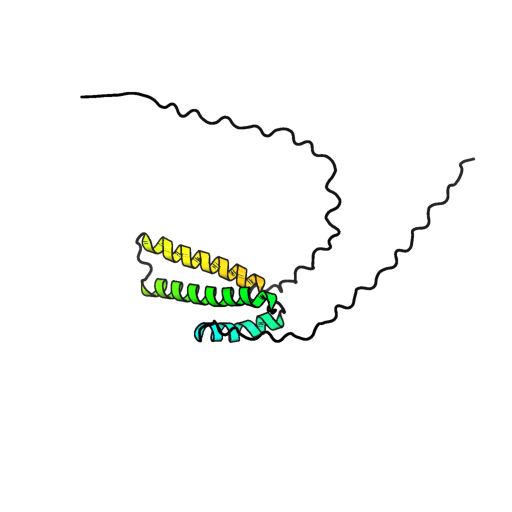1
ATOM 808 C CA . LEU A 1 106 ? 5.568 0.897 1.142 1.00 94.88 106 LEU A CA 1
ATOM 809 C C . LEU A 1 106 ? 5.732 -0.121 2.277 1.00 94.88 106 LEU A C 1
ATOM 811 O O . LEU A 1 106 ? 4.751 -0.447 2.934 1.00 94.88 106 LEU A O 1
ATOM 815 N N . GLU A 1 107 ? 6.953 -0.565 2.571 1.00 93.94 107 GLU A N 1
ATOM 816 C CA . GLU A 1 107 ? 7.240 -1.466 3.696 1.00 93.94 107 GLU A CA 1
ATOM 817 C C . GLU A 1 107 ? 6.815 -0.860 5.040 1.00 93.94 107 GLU A C 1
ATOM 819 O O . GLU A 1 107 ? 6.182 -1.534 5.854 1.00 93.94 107 GLU A O 1
ATOM 824 N N . SER A 1 108 ? 7.089 0.432 5.256 1.00 93.19 108 SER A N 1
ATOM 825 C CA . SER A 1 108 ? 6.643 1.151 6.455 1.00 93.19 108 SER A CA 1
ATOM 826 C C . SER A 1 108 ? 5.113 1.187 6.573 1.00 93.19 108 SER A C 1
ATOM 828 O O . SER A 1 108 ? 4.566 0.924 7.647 1.00 93.19 108 SER A O 1
ATOM 830 N N . LEU A 1 109 ? 4.409 1.447 5.466 1.00 93.69 109 LEU A N 1
ATOM 831 C CA . LEU A 1 109 ? 2.946 1.458 5.437 1.00 93.69 109 LEU A CA 1
ATOM 832 C C . LEU A 1 109 ? 2.360 0.054 5.647 1.00 93.69 109 LEU A C 1
ATOM 834 O O . LEU A 1 109 ? 1.449 -0.106 6.454 1.00 93.69 109 LEU A O 1
ATOM 838 N N . LEU A 1 110 ? 2.906 -0.975 4.995 1.00 93.94 110 LEU A N 1
ATOM 839 C CA . LEU A 1 110 ? 2.482 -2.367 5.180 1.00 93.94 110 LEU A CA 1
ATOM 840 C C . LEU A 1 110 ? 2.688 -2.837 6.624 1.00 93.94 110 LEU A C 1
ATOM 842 O O . LEU A 1 110 ? 1.831 -3.535 7.166 1.00 93.94 110 LEU A O 1
ATOM 846 N N . SER A 1 111 ? 3.787 -2.423 7.262 1.00 92.94 111 SER A N 1
ATOM 847 C CA . SER A 1 111 ? 4.066 -2.707 8.674 1.00 92.94 111 SER A CA 1
ATOM 848 C C . SER A 1 111 ? 2.982 -2.140 9.590 1.00 92.94 111 SER A C 1
ATOM 850 O O . SER A 1 111 ? 2.449 -2.851 10.443 1.00 92.94 111 SER A O 1
ATOM 852 N N . ARG A 1 112 ? 2.574 -0.884 9.355 1.00 91.62 112 ARG A N 1
ATOM 853 C CA . ARG A 1 112 ? 1.527 -0.203 10.132 1.00 91.62 112 ARG A CA 1
ATOM 854 C C . ARG A 1 112 ? 0.183 -0.939 10.104 1.00 91.62 112 ARG A C 1
ATOM 856 O O . ARG A 1 112 ? -0.551 -0.881 11.086 1.00 91.62 112 ARG A O 1
ATOM 863 N N . PHE A 1 113 ? -0.125 -1.630 9.008 1.00 93.19 113 PHE A N 1
ATOM 864 C CA . PHE A 1 113 ? -1.353 -2.418 8.851 1.00 93.19 113 PHE A CA 1
ATOM 865 C C . PHE A 1 113 ? -1.160 -3.922 9.091 1.00 93.19 113 PHE A C 1
ATOM 867 O O . PHE A 1 113 ? -2.052 -4.712 8.795 1.00 93.19 113 PHE A O 1
ATOM 874 N N . SER A 1 114 ? 0.005 -4.335 9.604 1.00 91.25 114 SER A N 1
ATOM 875 C CA . SER A 1 114 ? 0.339 -5.745 9.847 1.00 91.25 114 SER A CA 1
ATOM 876 C C . SER A 1 114 ? 0.140 -6.642 8.613 1.00 91.25 114 SER A C 1
ATOM 878 O O . SER A 1 114 ? -0.223 -7.809 8.732 1.00 91.25 114 SER A O 1
ATOM 880 N N . LEU A 1 115 ? 0.380 -6.085 7.421 1.00 90.94 115 LEU A N 1
ATOM 881 C CA . LEU A 1 115 ? 0.265 -6.778 6.134 1.00 90.94 115 LEU A CA 1
ATOM 882 C C . LEU A 1 115 ? 1.612 -7.293 5.615 1.00 90.94 115 LEU A C 1
ATOM 884 O O . LEU A 1 115 ? 1.660 -7.936 4.566 1.00 90.94 115 LEU A O 1
ATOM 888 N N . LEU A 1 116 ? 2.715 -6.999 6.312 1.00 87.06 116 LEU A N 1
ATOM 889 C CA . LEU A 1 116 ? 4.022 -7.529 5.940 1.00 87.06 116 LEU A CA 1
ATOM 890 C C . LEU A 1 116 ? 4.041 -9.060 6.086 1.00 87.06 116 LEU A C 1
ATOM 892 O O . LEU A 1 116 ? 3.604 -9.578 7.114 1.00 87.06 116 LEU A O 1
ATOM 896 N N . PRO A 1 117 ? 4.641 -9.790 5.129 1.00 70.44 117 PRO A N 1
ATOM 897 C CA . PRO A 1 117 ? 4.837 -11.238 5.205 1.00 70.44 117 PRO A CA 1
ATOM 898 C C . PRO A 1 117 ? 5.942 -11.639 6.203 1.00 70.44 117 PRO A C 1
ATOM 900 O O . PRO A 1 117 ? 6.606 -12.661 6.048 1.00 70.44 117 PRO A O 1
ATOM 903 N N . THR A 1 118 ? 6.195 -10.832 7.230 1.00 60.25 118 THR A N 1
ATOM 904 C CA . THR A 1 118 ? 7.114 -11.182 8.310 1.00 60.25 118 THR A CA 1
ATOM 905 C C . THR A 1 118 ? 6.444 -12.216 9.202 1.00 60.25 118 THR A C 1
ATOM 907 O O . THR A 1 118 ? 5.461 -11.916 9.868 1.00 60.25 118 THR A O 1
ATOM 910 N N . GLY A 1 119 ? 6.991 -13.434 9.231 1.00 52.25 119 GLY A N 1
ATOM 911 C CA . GLY A 1 119 ? 6.483 -14.595 9.975 1.00 52.25 119 GLY A CA 1
ATOM 912 C C . GLY A 1 119 ? 6.468 -14.477 11.506 1.00 52.25 119 GLY A C 1
ATOM 913 O O . GLY A 1 119 ? 6.509 -15.495 12.191 1.00 52.25 119 GLY A O 1
ATOM 914 N N . ARG A 1 120 ? 6.429 -13.264 12.066 1.00 54.25 120 ARG A N 1
ATOM 915 C CA . ARG A 1 120 ? 6.151 -13.032 13.483 1.00 54.25 120 ARG A CA 1
ATOM 916 C C . ARG A 1 120 ? 4.897 -12.168 13.591 1.00 54.25 120 ARG A C 1
ATOM 918 O O . ARG A 1 120 ? 4.895 -11.081 13.013 1.00 54.25 120 ARG A O 1
ATOM 925 N N . PRO A 1 121 ? 3.851 -12.617 14.307 1.00 55.06 121 PRO A N 1
ATOM 926 C CA . PRO A 1 121 ? 2.707 -11.766 14.590 1.00 55.06 121 PRO A CA 1
ATOM 927 C C . PRO A 1 121 ? 3.223 -10.506 15.285 1.00 55.06 121 PRO A C 1
ATOM 929 O O . PRO A 1 121 ? 3.880 -10.589 16.323 1.00 55.06 121 PRO A O 1
ATOM 932 N N . VAL A 1 122 ? 2.992 -9.349 14.665 1.00 56.50 122 VAL A N 1
ATOM 933 C CA . VAL A 1 122 ? 3.289 -8.058 15.283 1.00 56.50 122 VAL A CA 1
ATOM 934 C C . VAL A 1 122 ? 2.327 -7.930 16.455 1.00 56.50 122 VAL A C 1
ATOM 936 O O . VAL A 1 122 ? 1.137 -7.675 16.277 1.00 56.50 122 VAL A O 1
ATOM 939 N N . GLU A 1 123 ? 2.831 -8.192 17.656 1.00 53.62 123 GLU A N 1
ATOM 940 C CA . GLU A 1 123 ? 2.111 -7.921 18.890 1.00 53.62 123 GLU A CA 1
ATOM 941 C C . GLU A 1 123 ? 1.773 -6.424 18.887 1.00 53.62 123 GLU A C 1
ATOM 943 O O . GLU A 1 123 ? 2.659 -5.587 18.683 1.00 53.62 123 GLU A O 1
ATOM 948 N N . ARG A 1 124 ? 0.485 -6.073 19.023 1.00 58.94 124 ARG A N 1
ATOM 949 C CA . ARG A 1 124 ? 0.077 -4.662 19.082 1.00 58.94 124 ARG A CA 1
ATOM 950 C C . ARG A 1 124 ? 0.918 -3.965 20.151 1.00 58.94 124 ARG A C 1
ATOM 952 O O . ARG A 1 124 ? 1.031 -4.518 21.249 1.00 58.94 124 ARG A O 1
ATOM 959 N N . PRO A 1 125 ? 1.453 -2.759 19.888 1.00 56.62 125 PRO A N 1
ATOM 960 C CA . PRO A 1 125 ? 2.085 -1.981 20.936 1.00 56.62 125 PRO A CA 1
ATOM 961 C C . PRO A 1 125 ? 1.044 -1.770 22.034 1.00 56.62 125 PRO A C 1
ATOM 963 O O . PRO A 1 125 ? 0.030 -1.097 21.835 1.00 56.62 125 PRO A O 1
ATOM 966 N N . ARG A 1 126 ? 1.265 -2.422 23.179 1.00 60.66 126 ARG A N 1
ATOM 967 C CA . ARG A 1 126 ? 0.509 -2.167 24.402 1.00 60.66 126 ARG A CA 1
ATOM 968 C C . ARG A 1 126 ? 0.592 -0.655 24.634 1.00 60.66 126 ARG A C 1
ATOM 970 O O . ARG A 1 126 ? 1.712 -0.142 24.601 1.00 60.66 126 ARG A O 1
ATOM 977 N N . PRO A 1 127 ? -0.534 0.060 24.825 1.00 57.44 127 PRO A N 1
ATOM 978 C CA . PRO A 1 127 ? -0.479 1.487 25.108 1.00 57.44 127 PRO A CA 1
ATOM 979 C C . PRO A 1 127 ? 0.483 1.687 26.275 1.00 57.44 127 PRO A C 1
ATOM 981 O O . PRO A 1 127 ? 0.353 1.007 27.300 1.00 57.44 127 PRO A O 1
ATOM 984 N N . ALA A 1 128 ? 1.499 2.529 26.067 1.00 57.28 128 ALA A N 1
ATOM 985 C CA . ALA A 1 128 ? 2.464 2.846 27.103 1.00 57.28 128 ALA A CA 1
ATOM 986 C C . ALA A 1 128 ? 1.671 3.278 28.338 1.00 57.28 128 ALA A C 1
ATOM 988 O O . ALA A 1 128 ? 0.832 4.180 28.259 1.00 57.28 128 ALA A O 1
ATOM 989 N N . ARG A 1 129 ? 1.867 2.580 29.461 1.00 51.16 129 ARG A N 1
ATOM 990 C CA . ARG A 1 129 ? 1.376 3.098 30.735 1.00 51.16 129 ARG A CA 1
ATOM 991 C C . ARG A 1 129 ? 2.053 4.448 30.935 1.00 51.16 129 ARG A C 1
ATOM 993 O O . ARG A 1 129 ? 3.257 4.561 30.755 1.00 51.16 129 ARG A O 1
ATOM 1000 N N . VAL A 1 130 ? 1.271 5.448 31.318 1.00 55.34 130 VAL A N 1
ATOM 1001 C CA . VAL A 1 130 ? 1.726 6.823 31.582 1.00 55.34 130 VAL A CA 1
ATOM 1002 C C . VAL A 1 130 ? 2.608 6.907 32.849 1.00 55.34 130 VAL A C 1
ATOM 1004 O O . VAL A 1 130 ? 3.026 7.987 33.236 1.00 55.34 130 VAL A O 1
ATOM 1007 N N . ASP A 1 131 ? 2.959 5.777 33.470 1.00 54.16 131 ASP A N 1
ATOM 1008 C CA . ASP A 1 131 ? 3.678 5.729 34.750 1.00 54.16 131 ASP A CA 1
ATOM 1009 C C . ASP A 1 131 ? 5.217 5.649 34.622 1.00 54.16 131 ASP A C 1
ATOM 1011 O O . ASP A 1 131 ? 5.896 5.598 35.641 1.00 54.16 131 ASP A O 1
ATOM 1015 N N . ASP A 1 132 ? 5.791 5.665 33.411 1.00 50.00 132 ASP A N 1
ATOM 1016 C CA . ASP A 1 132 ? 7.254 5.614 33.195 1.00 50.00 132 ASP A CA 1
ATOM 1017 C C . ASP A 1 132 ? 7.855 6.996 32.844 1.00 50.00 132 ASP A C 1
ATOM 1019 O O . ASP A 1 132 ? 8.760 7.107 32.015 1.00 50.00 132 ASP A O 1
ATOM 1023 N N . VAL A 1 133 ? 7.331 8.077 33.436 1.00 54.84 133 VAL A N 1
ATOM 1024 C CA . VAL A 1 133 ? 7.838 9.455 33.238 1.00 54.84 133 VAL A CA 1
ATOM 1025 C C . VAL A 1 133 ? 8.105 10.167 34.568 1.00 54.84 133 VAL A C 1
ATOM 1027 O O . VAL A 1 133 ? 7.874 11.365 34.685 1.00 54.84 133 VAL A O 1
ATOM 1030 N N . ASP A 1 134 ? 8.578 9.443 35.583 1.00 53.69 134 ASP A N 1
ATOM 1031 C CA . ASP A 1 134 ? 8.819 10.033 36.907 1.00 53.69 134 ASP A CA 1
ATOM 1032 C C . ASP A 1 134 ? 10.039 9.417 37.620 1.00 53.69 134 ASP A C 1
ATOM 1034 O O . ASP A 1 134 ? 9.922 8.908 38.726 1.00 53.69 134 ASP A O 1
ATOM 1038 N N . GLU A 1 135 ? 11.221 9.412 36.977 1.00 53.72 135 GLU A N 1
ATOM 1039 C CA . GLU A 1 135 ? 12.511 9.239 37.687 1.00 53.72 135 GLU A CA 1
ATOM 1040 C C . GLU A 1 135 ? 13.748 9.607 36.828 1.00 53.72 135 GLU A C 1
ATOM 1042 O O . GLU A 1 135 ? 14.632 8.784 36.608 1.00 53.72 135 GLU A O 1
ATOM 1047 N N . TRP A 1 136 ? 13.838 10.832 36.289 1.00 57.00 136 TRP A N 1
ATOM 1048 C CA . TRP A 1 136 ? 15.098 11.345 35.694 1.00 57.00 136 TRP A CA 1
ATOM 1049 C C . TRP A 1 136 ? 15.486 12.760 36.159 1.00 57.00 136 TRP A C 1
ATOM 1051 O O . TRP A 1 136 ? 16.301 13.431 35.527 1.00 57.00 136 TRP A O 1
ATOM 1061 N N . GLU A 1 137 ? 14.982 13.192 37.318 1.00 55.91 137 GLU A N 1
ATOM 1062 C CA . GLU A 1 137 ? 15.590 14.279 38.091 1.00 55.91 137 GLU A CA 1
ATOM 1063 C C . GLU A 1 137 ? 16.524 13.701 39.158 1.00 55.91 137 GLU A C 1
ATOM 1065 O O . GLU A 1 137 ? 16.183 13.658 40.335 1.00 55.91 137 GLU A O 1
ATOM 1070 N N . SER A 1 138 ? 17.720 13.253 38.767 1.00 55.25 138 SER A N 1
ATOM 1071 C CA . SER A 1 138 ? 18.846 13.292 39.707 1.00 55.25 138 SER A CA 1
ATOM 1072 C C . SER A 1 138 ? 20.199 13.188 39.003 1.00 55.25 138 SER A C 1
ATOM 1074 O O . SER A 1 138 ? 20.703 12.105 38.727 1.00 55.25 138 SER A O 1
ATOM 1076 N N . GLY A 1 139 ? 20.810 14.350 38.770 1.00 54.34 139 GLY A N 1
ATOM 1077 C CA . GLY A 1 139 ? 22.263 14.505 38.773 1.00 54.34 139 GLY A CA 1
ATOM 1078 C C . GLY A 1 139 ? 23.016 14.019 37.539 1.00 54.34 139 GLY A C 1
ATOM 1079 O O . GLY A 1 139 ? 23.646 12.968 37.566 1.00 54.34 139 GLY A O 1
ATOM 1080 N N . HIS A 1 140 ? 23.101 14.863 36.513 1.00 49.66 140 HIS A N 1
ATOM 1081 C CA . HIS A 1 140 ? 24.327 14.925 35.722 1.00 49.66 140 HIS A CA 1
ATOM 1082 C C . HIS A 1 140 ? 24.595 16.366 35.293 1.00 49.66 140 HIS A C 1
ATOM 1084 O O . HIS A 1 140 ? 24.095 16.855 34.281 1.00 49.66 140 HIS A O 1
ATOM 1090 N N . ASP A 1 141 ? 25.425 17.032 36.091 1.00 55.12 141 ASP A N 1
ATOM 1091 C CA . ASP A 1 141 ? 26.259 18.136 35.640 1.00 55.12 141 ASP A CA 1
ATOM 1092 C C . ASP A 1 141 ? 27.020 17.690 34.383 1.00 55.12 141 ASP A C 1
ATOM 1094 O O . ASP A 1 141 ? 28.013 16.965 34.463 1.00 55.12 141 ASP A O 1
ATOM 1098 N N . PHE A 1 142 ? 26.559 18.099 33.202 1.00 47.62 142 PHE A N 1
ATOM 1099 C CA . PHE A 1 142 ? 27.351 18.009 31.978 1.00 47.62 142 PHE A CA 1
ATOM 1100 C C . PHE A 1 142 ? 27.786 19.414 31.566 1.00 47.62 142 PHE A C 1
ATOM 1102 O O . PHE A 1 142 ? 27.248 20.048 30.658 1.00 47.62 142 PHE A O 1
ATOM 1109 N N . TYR A 1 143 ? 28.788 19.908 32.291 1.00 54.00 143 TYR A N 1
ATOM 1110 C CA . TYR A 1 143 ? 29.663 20.971 31.821 1.00 54.00 143 TYR A CA 1
ATOM 1111 C C . TYR A 1 143 ? 30.251 20.599 30.448 1.00 54.00 143 TYR A C 1
ATOM 1113 O O . TYR A 1 143 ? 30.778 19.505 30.265 1.00 54.00 143 TYR A O 1
ATOM 1121 N N . GLY A 1 144 ? 30.259 21.557 29.515 1.00 50.44 144 GLY A N 1
ATOM 1122 C CA . GLY A 1 144 ? 31.279 21.611 28.463 1.00 50.44 144 GLY A CA 1
ATOM 1123 C C . GLY A 1 144 ? 30.819 21.364 27.027 1.00 50.44 144 GLY A C 1
ATOM 1124 O O . GLY A 1 144 ? 31.301 20.444 26.369 1.00 50.44 144 GLY A O 1
ATOM 1125 N N . VAL A 1 145 ? 30.015 22.268 26.457 1.00 54.62 145 VAL A N 1
ATOM 1126 C CA . VAL A 1 145 ? 30.044 22.470 24.997 1.00 54.62 145 VAL A CA 1
ATOM 1127 C C . VAL A 1 145 ? 31.370 23.154 24.647 1.00 54.62 145 VAL A C 1
ATOM 1129 O O . VAL A 1 145 ? 31.478 24.380 24.619 1.00 54.62 145 VAL A O 1
ATOM 1132 N N . VAL A 1 146 ? 32.399 22.347 24.386 1.00 63.06 146 VAL A N 1
ATOM 1133 C CA . VAL A 1 146 ? 33.633 22.789 23.728 1.00 63.06 146 VAL A CA 1
ATOM 1134 C C . VAL A 1 146 ? 33.267 23.187 22.300 1.00 63.06 146 VAL A C 1
ATOM 1136 O O . VAL A 1 146 ? 33.122 22.349 21.408 1.00 63.06 146 VAL A O 1
ATOM 1139 N N . ARG A 1 147 ? 33.081 24.491 22.074 1.00 61.25 147 ARG A N 1
ATOM 1140 C CA . ARG A 1 147 ? 32.976 25.058 20.728 1.00 61.25 147 ARG A CA 1
ATOM 1141 C C . ARG A 1 147 ? 34.313 24.835 20.020 1.00 61.25 147 ARG A C 1
ATOM 1143 O O . ARG A 1 147 ? 35.311 25.456 20.373 1.00 61.25 147 ARG A O 1
ATOM 1150 N N . LYS A 1 148 ? 34.343 23.940 19.029 1.00 65.50 148 LYS A N 1
ATOM 1151 C CA . LYS A 1 148 ? 35.498 23.798 18.131 1.00 65.50 148 LYS A CA 1
ATOM 1152 C C . LYS A 1 148 ? 35.724 25.128 17.386 1.00 65.50 148 LYS A C 1
ATOM 1154 O O . LYS A 1 148 ? 34.751 25.675 16.861 1.00 65.50 148 LYS A O 1
ATOM 1159 N N . PRO A 1 149 ? 36.960 25.653 17.317 1.00 64.25 149 PRO A N 1
ATOM 1160 C CA . PRO A 1 149 ? 37.262 26.837 16.522 1.00 64.25 149 PRO A CA 1
ATOM 1161 C C . PRO A 1 149 ? 37.097 26.539 15.023 1.00 64.25 149 PRO A C 1
ATOM 1163 O O . PRO A 1 149 ? 37.532 25.501 14.525 1.00 64.25 149 PRO A O 1
ATOM 1166 N N . GLN A 1 150 ? 36.430 27.455 14.318 1.00 66.62 150 GLN A N 1
ATOM 1167 C CA . GLN A 1 150 ? 36.284 27.457 12.861 1.00 66.62 150 GLN A CA 1
ATOM 1168 C C . GLN A 1 150 ? 37.659 27.634 12.190 1.00 66.62 150 GLN A C 1
ATOM 1170 O O . GLN A 1 150 ? 38.421 28.500 12.624 1.00 66.62 150 GLN A O 1
ATOM 1175 N N . PRO A 1 151 ? 37.988 26.875 11.129 1.00 65.62 151 PRO A N 1
ATOM 1176 C CA . PRO A 1 151 ? 39.204 27.104 10.362 1.00 65.62 151 PRO A CA 1
ATOM 1177 C C . PRO A 1 151 ? 39.091 28.397 9.545 1.00 65.62 151 PRO A C 1
ATOM 1179 O O . PRO A 1 151 ? 38.244 28.540 8.660 1.00 65.62 151 PRO A O 1
ATOM 1182 N N . THR A 1 152 ? 39.983 29.334 9.854 1.00 64.50 152 THR A N 1
ATOM 1183 C CA . THR A 1 152 ? 40.257 30.571 9.123 1.00 64.50 152 THR A CA 1
ATOM 1184 C C . THR A 1 152 ? 40.553 30.252 7.660 1.00 64.50 152 THR A C 1
ATOM 1186 O O . THR A 1 152 ? 41.614 29.726 7.331 1.00 64.50 152 THR A O 1
ATOM 1189 N N . ARG A 1 153 ? 39.620 30.556 6.751 1.00 61.81 153 ARG A N 1
ATOM 1190 C CA . ARG A 1 153 ? 39.898 30.489 5.315 1.00 61.81 153 ARG A CA 1
ATOM 1191 C C . ARG A 1 153 ? 40.591 31.786 4.918 1.00 61.81 153 ARG A C 1
ATOM 1193 O O . ARG A 1 153 ? 39.937 32.788 4.635 1.00 61.81 153 ARG A O 1
ATOM 1200 N N . GLU A 1 154 ? 41.920 31.752 4.951 1.00 58.91 154 GLU A N 1
ATOM 1201 C CA . GLU A 1 154 ? 42.785 32.778 4.380 1.00 58.91 154 GLU A CA 1
ATOM 1202 C C . GLU A 1 154 ? 42.364 33.047 2.934 1.00 58.91 154 GLU A C 1
ATOM 1204 O O . GLU A 1 154 ? 42.519 32.225 2.028 1.00 58.91 154 GLU A O 1
ATOM 1209 N N . ARG A 1 155 ? 41.772 34.222 2.720 1.00 64.25 155 ARG A N 1
ATOM 1210 C CA . ARG A 1 155 ? 41.523 34.775 1.397 1.00 64.25 155 ARG A CA 1
ATOM 1211 C C . ARG A 1 155 ? 42.841 35.388 0.929 1.00 64.25 155 ARG A C 1
ATOM 1213 O O . ARG A 1 155 ? 43.056 36.588 1.063 1.00 64.25 155 ARG A O 1
ATOM 1220 N N . GLY A 1 156 ? 43.721 34.531 0.416 1.00 63.75 156 GLY A N 1
ATOM 1221 C CA . GLY A 1 156 ? 44.925 34.932 -0.299 1.00 63.75 156 GLY A CA 1
ATOM 1222 C C . GLY A 1 156 ? 44.557 35.809 -1.491 1.00 63.75 156 GLY A C 1
ATOM 1223 O O . GLY A 1 156 ? 44.018 35.343 -2.494 1.00 63.75 156 GLY A O 1
ATOM 1224 N N . MET A 1 157 ? 44.822 37.102 -1.346 1.00 62.91 157 MET A N 1
ATOM 1225 C CA . MET A 1 157 ? 44.996 38.036 -2.446 1.00 62.91 157 MET A CA 1
ATOM 1226 C C . MET A 1 157 ? 46.285 37.686 -3.187 1.00 62.91 157 MET A C 1
ATOM 1228 O O . MET A 1 157 ? 47.352 37.669 -2.582 1.00 62.91 157 MET A O 1
ATOM 1232 N N . SER A 1 158 ? 46.200 37.495 -4.501 1.00 61.72 158 SER A N 1
ATOM 1233 C CA . SER A 1 158 ? 47.236 37.921 -5.447 1.00 61.72 158 SER A CA 1
ATOM 1234 C C . SER A 1 158 ? 46.635 38.048 -6.849 1.00 61.72 158 SER A C 1
ATOM 1236 O O . SER A 1 158 ? 46.223 37.079 -7.478 1.00 61.72 158 SER A O 1
ATOM 1238 N N . ARG A 1 159 ? 46.532 39.312 -7.270 1.00 63.56 159 ARG A N 1
ATOM 1239 C CA . ARG A 1 159 ? 46.498 39.833 -8.650 1.00 63.56 159 ARG A CA 1
ATOM 1240 C C . ARG A 1 159 ? 47.843 39.517 -9.36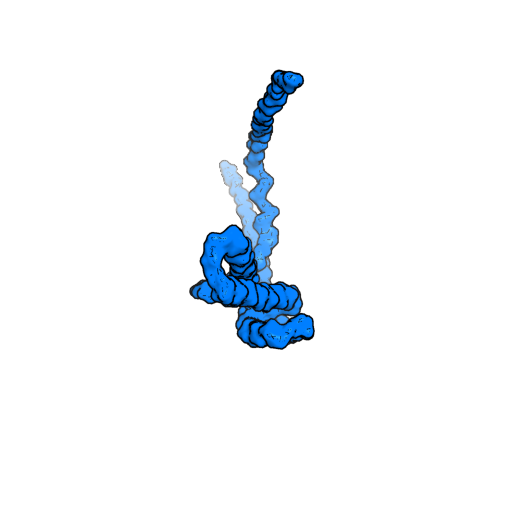5 1.00 63.56 159 ARG A C 1
ATOM 1242 O O . ARG A 1 159 ? 48.735 39.013 -8.690 1.00 63.56 159 ARG A O 1
ATOM 1249 N N . PRO A 1 160 ? 48.151 40.067 -10.559 1.00 70.12 160 PRO A N 1
ATOM 1250 C CA . PRO A 1 160 ? 47.405 40.262 -11.818 1.00 70.12 160 PRO A CA 1
ATOM 1251 C C . PRO A 1 160 ? 48.239 39.766 -13.035 1.00 70.12 160 PRO A C 1
ATOM 1253 O O . PRO A 1 160 ? 49.400 39.415 -12.874 1.00 70.12 160 PRO A O 1
ATOM 1256 N N . THR A 1 161 ? 47.724 39.905 -14.260 1.00 62.59 161 THR A N 1
ATOM 1257 C CA . THR A 1 161 ? 48.514 40.508 -15.357 1.00 62.59 161 THR A CA 1
ATOM 1258 C C . THR A 1 161 ? 47.581 41.135 -16.389 1.00 62.59 161 THR A C 1
ATOM 1260 O O . THR A 1 161 ? 46.539 40.567 -16.719 1.00 62.59 161 THR A O 1
ATOM 1263 N N . ALA A 1 162 ? 47.942 42.353 -16.791 1.00 68.06 162 ALA A N 1
ATOM 1264 C CA . ALA A 1 162 ? 47.385 43.096 -17.915 1.00 68.06 162 ALA A CA 1
ATOM 1265 C C . ALA A 1 162 ? 48.028 42.635 -19.229 1.00 68.06 162 ALA A C 1
ATOM 1267 O O . ALA A 1 162 ? 49.153 42.087 -19.152 1.00 68.06 162 ALA A O 1
#

Foldseek 3Di:
DDDDDDDDDDDPPPPPPPPDPPPPPLDDDDQDPPDDPQLVVVCVVCVVLLSVVVLDDPVCNVLVSVLSVLVVVLVVLVVVPVVVDCPPDPVNVVSVVVSVVSVVVNVVSCVSSVNDPPPDRPDPPDPPDPPPPPPDPDDDPPDDPPDDDDDDPPPDDDDDDD

Organism: Luteitalea pratensis (NCBI:txid1855912)

pLDDT: mean 74.39, std 17.62, range [43.41, 97.19]

Sequence (162 aa):
MPQNSPRPTGGRRKRLRPTEIDLEPSVQVTAPTSLSSAELAVWDRLAPSALRMGTLTPETVPGFILLVQTMMARDEAAAVLARDGLVVNRTVHQVSTHVRQMTQRLESLLSRFSLLPTGRPVERPRPARVDDVDEWESGHDFYGVVRKPQPTRERGMSRPTA

InterPro domains:
  IPR006448 Putative phage terminase, small subunit, P27 family [PF05119] (41-120)